Protein AF-A0A354CS64-F1 (afdb_monomer)

Secondary structure (DSSP, 8-state):
---S--HHHHHHHHS----TT-TTS-HHHHHHHHHHHTT-------

Nearest PDB structures (foldseek):
  7mfm-assembly1_G  TM=9.489E-01  e=3.554E-03  Bacillus subtilis
  6s6s-assembly1_C  TM=8.692E-01  e=3.443E-01  Azospirillum brasilense

Structure (mmCIF, N/CA/C/O backbone):
data_AF-A0A354CS64-F1
#
_entry.id   AF-A0A354CS64-F1
#
loop_
_atom_site.group_PDB
_atom_site.id
_atom_site.type_symbol
_atom_site.label_atom_id
_atom_site.label_alt_id
_atom_site.label_comp_id
_atom_site.label_asym_id
_atom_site.label_entity_id
_atom_site.label_seq_id
_atom_site.pdbx_PDB_ins_code
_atom_site.Cartn_x
_atom_site.Cartn_y
_atom_site.Cartn_z
_atom_site.occupancy
_atom_site.B_iso_or_equiv
_atom_site.auth_seq_id
_atom_site.auth_comp_id
_atom_site.auth_asym_id
_atom_site.auth_atom_id
_atom_site.pdbx_PDB_model_num
ATOM 1 N N . VAL A 1 1 ? 16.694 1.666 -18.586 1.00 53.00 1 VAL A N 1
ATOM 2 C CA . VAL A 1 1 ? 15.221 1.797 -18.505 1.00 53.00 1 VAL A CA 1
ATOM 3 C C . VAL A 1 1 ? 14.784 1.077 -17.245 1.00 53.00 1 VAL A C 1
ATOM 5 O O . VAL A 1 1 ? 15.021 -0.118 -17.156 1.0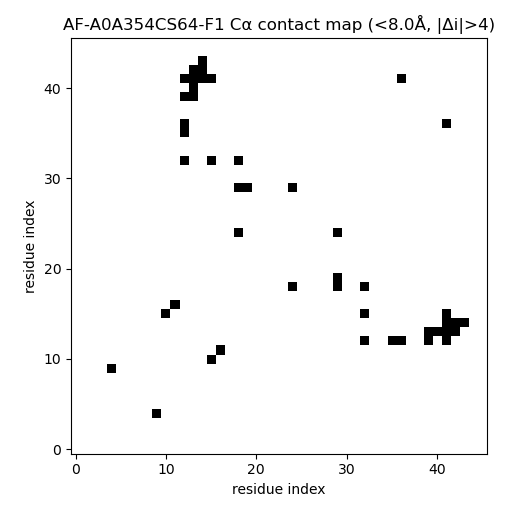0 53.00 1 VAL A O 1
ATOM 8 N N . MET A 1 2 ? 14.263 1.798 -16.247 1.00 67.69 2 MET A N 1
ATOM 9 C CA . MET A 1 2 ? 13.478 1.161 -15.179 1.00 67.69 2 MET A CA 1
ATOM 10 C C . MET A 1 2 ? 12.203 0.626 -15.836 1.00 67.69 2 MET A C 1
ATOM 12 O O . MET A 1 2 ? 11.702 1.295 -16.735 1.00 67.69 2 MET A O 1
ATOM 16 N N . SER A 1 3 ? 11.738 -0.563 -15.457 1.00 79.88 3 SER A N 1
ATOM 17 C CA . SER A 1 3 ? 10.801 -1.456 -16.171 1.00 79.88 3 SER A CA 1
ATOM 18 C C . SER A 1 3 ? 9.384 -0.928 -16.505 1.00 79.88 3 SER A C 1
ATOM 20 O O . SER A 1 3 ? 8.447 -1.713 -16.571 1.00 79.88 3 SER A O 1
ATOM 22 N N . GLY A 1 4 ? 9.196 0.375 -16.725 1.00 89.75 4 GLY A N 1
ATOM 23 C CA . GLY A 1 4 ? 7.921 1.009 -17.073 1.00 89.75 4 GLY A CA 1
ATOM 24 C C . GLY A 1 4 ? 7.055 1.395 -15.873 1.00 89.75 4 GLY A C 1
ATOM 25 O O . GLY A 1 4 ? 5.891 1.723 -16.059 1.00 89.75 4 GLY A O 1
ATOM 26 N N . MET A 1 5 ? 7.598 1.343 -14.653 1.00 89.44 5 MET A N 1
ATOM 27 C CA . MET A 1 5 ? 6.875 1.666 -13.424 1.00 89.44 5 MET A CA 1
ATOM 28 C C . MET A 1 5 ? 7.184 3.086 -12.955 1.00 89.44 5 MET A C 1
ATOM 30 O O . MET A 1 5 ? 8.351 3.446 -12.782 1.00 89.44 5 MET A O 1
ATOM 34 N N . ASP A 1 6 ? 6.134 3.865 -12.709 1.00 93.56 6 ASP A N 1
ATOM 35 C CA . ASP A 1 6 ? 6.262 5.196 -12.126 1.00 93.56 6 ASP A CA 1
ATOM 36 C C . ASP A 1 6 ? 6.807 5.111 -10.698 1.00 93.56 6 ASP A C 1
ATOM 38 O O . ASP A 1 6 ? 6.401 4.257 -9.909 1.00 93.56 6 ASP A O 1
ATOM 42 N N . LEU A 1 7 ? 7.704 6.032 -10.341 1.00 92.75 7 LEU A N 1
ATOM 43 C CA . LEU A 1 7 ? 8.352 6.035 -9.028 1.00 92.75 7 LEU A CA 1
ATOM 44 C C . LEU A 1 7 ? 7.352 6.051 -7.849 1.00 92.75 7 LEU A C 1
ATOM 46 O O . LEU A 1 7 ? 7.554 5.277 -6.917 1.00 92.75 7 LEU A O 1
ATOM 50 N N . PRO A 1 8 ? 6.256 6.840 -7.863 1.00 94.31 8 PRO A N 1
ATOM 51 C CA . PRO A 1 8 ? 5.259 6.788 -6.794 1.00 94.31 8 PRO A CA 1
ATOM 52 C C . PRO A 1 8 ? 4.586 5.420 -6.672 1.00 94.31 8 PRO A C 1
ATOM 54 O O . PRO A 1 8 ? 4.348 4.956 -5.560 1.00 94.31 8 PRO A O 1
ATOM 57 N N . LEU A 1 9 ? 4.307 4.759 -7.801 1.00 93.81 9 LEU A N 1
ATOM 58 C CA . LEU A 1 9 ? 3.749 3.410 -7.796 1.00 93.81 9 LEU A CA 1
ATOM 59 C C . LEU A 1 9 ? 4.749 2.428 -7.187 1.00 93.81 9 LEU A C 1
ATOM 61 O O . LEU A 1 9 ? 4.367 1.665 -6.306 1.00 93.81 9 LEU A O 1
ATOM 65 N N . ALA A 1 10 ? 6.018 2.499 -7.597 1.00 94.19 10 ALA 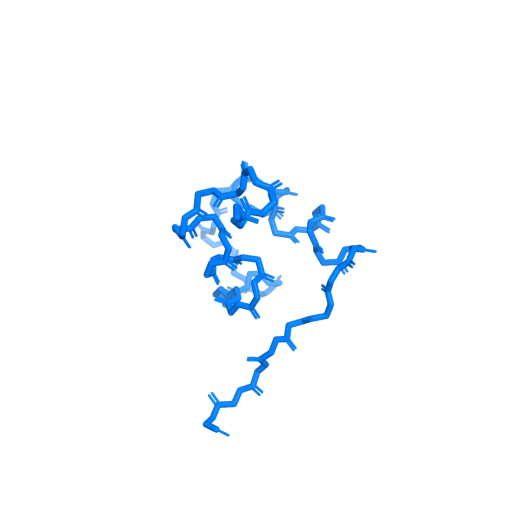A N 1
ATOM 66 C CA . ALA A 1 10 ? 7.079 1.659 -7.051 1.00 94.19 10 ALA A CA 1
ATOM 67 C C . ALA A 1 10 ? 7.168 1.786 -5.523 1.00 94.19 10 ALA A C 1
ATOM 69 O O . ALA A 1 10 ? 7.168 0.775 -4.832 1.00 94.19 10 ALA A O 1
ATOM 70 N N . VAL A 1 11 ? 7.151 3.013 -4.994 1.00 94.25 11 VAL A N 1
ATOM 71 C CA . VAL A 1 11 ? 7.192 3.254 -3.544 1.00 94.25 11 VAL A CA 1
ATOM 72 C C . VAL A 1 11 ? 5.957 2.691 -2.840 1.00 94.25 11 VAL A C 1
ATOM 74 O O . VAL A 1 11 ? 6.094 2.061 -1.799 1.00 94.25 11 VAL A O 1
ATOM 77 N N . MET A 1 12 ? 4.756 2.865 -3.400 1.00 94.44 12 MET A N 1
ATOM 78 C CA . MET A 1 12 ? 3.528 2.357 -2.775 1.00 94.44 12 MET A CA 1
ATOM 79 C C . MET A 1 12 ? 3.464 0.828 -2.713 1.00 94.44 12 MET A C 1
ATOM 81 O O . MET A 1 12 ? 2.829 0.302 -1.802 1.00 94.44 12 MET A O 1
ATOM 85 N N . ILE A 1 13 ? 4.064 0.118 -3.67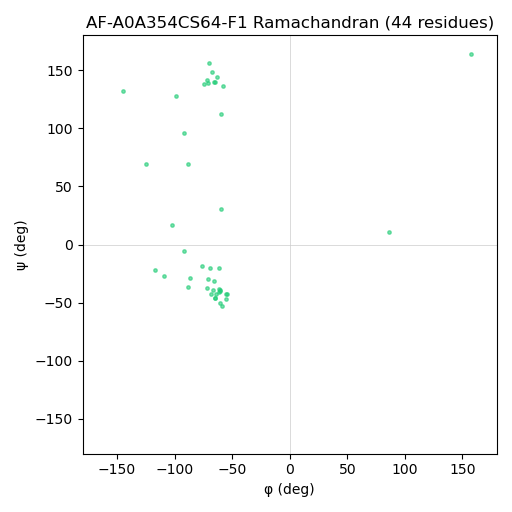4 1.00 94.56 13 ILE A N 1
ATOM 86 C CA . ILE A 1 13 ? 4.041 -1.352 -3.691 1.00 94.56 13 ILE A CA 1
ATOM 87 C C . ILE A 1 13 ? 5.173 -1.970 -2.867 1.00 94.56 13 ILE A C 1
ATOM 89 O O . ILE A 1 13 ? 4.998 -3.073 -2.362 1.00 94.56 13 ILE A O 1
ATOM 93 N N . THR A 1 14 ? 6.318 -1.289 -2.729 1.00 94.44 14 THR A N 1
ATOM 94 C CA . THR A 1 14 ? 7.445 -1.795 -1.931 1.00 94.44 14 THR A CA 1
ATOM 95 C C . THR A 1 14 ? 7.352 -1.377 -0.472 1.00 94.44 14 THR A C 1
ATOM 97 O O . THR A 1 14 ? 7.677 -2.172 0.398 1.00 94.44 14 THR A O 1
ATOM 100 N N . ILE A 1 15 ? 6.871 -0.169 -0.182 1.00 94.75 15 ILE A N 1
ATOM 101 C CA . ILE A 1 15 ? 6.699 0.361 1.177 1.00 94.75 15 ILE A CA 1
ATOM 102 C C . ILE A 1 15 ? 5.227 0.787 1.335 1.00 94.75 15 ILE A C 1
ATOM 104 O O . ILE A 1 15 ? 4.912 1.983 1.342 1.00 94.75 15 ILE A O 1
ATOM 108 N N . PRO A 1 16 ? 4.287 -0.178 1.374 1.00 94.69 16 PRO A N 1
ATOM 109 C CA . PRO A 1 16 ? 2.870 0.124 1.512 1.00 94.69 16 PRO A CA 1
ATOM 110 C C . PRO A 1 16 ? 2.565 0.705 2.896 1.00 94.69 16 PRO A C 1
ATOM 112 O O . PRO A 1 16 ? 3.168 0.331 3.900 1.00 94.69 16 PRO A O 1
ATOM 115 N N . GLU A 1 17 ? 1.572 1.590 2.971 1.00 93.19 17 GLU A N 1
ATOM 116 C CA . GLU A 1 17 ? 1.043 2.025 4.266 1.00 93.19 17 GLU A CA 1
ATOM 117 C C . GLU A 1 17 ? 0.271 0.872 4.945 1.00 93.19 17 GLU A C 1
ATOM 119 O O . GLU A 1 17 ? -0.267 0.007 4.251 1.00 93.19 17 GLU A O 1
ATOM 124 N N . PRO A 1 18 ? 0.123 0.861 6.280 1.00 93.31 18 PRO A N 1
ATOM 125 C CA . PRO A 1 18 ? -0.699 -0.134 6.966 1.00 93.31 18 PRO A CA 1
ATOM 126 C C . PRO A 1 18 ? -2.168 -0.093 6.502 1.00 93.31 18 PRO A C 1
ATOM 128 O O . PRO A 1 18 ? -2.901 0.862 6.776 1.00 93.31 18 PRO A O 1
ATOM 131 N N . TRP A 1 19 ? -2.607 -1.146 5.808 1.00 93.12 19 TRP A N 1
ATOM 132 C CA . TRP A 1 19 ? -3.931 -1.210 5.172 1.00 93.12 19 TRP A CA 1
ATOM 133 C C . TRP A 1 19 ? -4.846 -2.314 5.720 1.00 93.12 19 TRP A C 1
ATOM 135 O O . TRP A 1 19 ? -6.069 -2.208 5.602 1.00 93.12 19 TRP A O 1
ATOM 145 N N . ASP A 1 20 ? -4.291 -3.355 6.348 1.00 89.50 20 ASP A N 1
ATOM 146 C CA . ASP A 1 20 ? -5.071 -4.531 6.755 1.00 89.50 20 ASP A CA 1
ATOM 147 C C . ASP A 1 20 ? -6.064 -4.211 7.885 1.00 89.50 20 ASP A C 1
ATOM 149 O O . ASP A 1 20 ? -7.240 -4.540 7.794 1.00 89.50 20 ASP A O 1
ATOM 153 N N . ASN A 1 21 ? -5.656 -3.436 8.892 1.00 90.94 21 ASN A N 1
ATOM 154 C CA . ASN A 1 21 ? -6.519 -3.068 10.026 1.00 90.94 21 ASN A CA 1
ATOM 155 C C . ASN A 1 21 ? -7.093 -1.642 9.933 1.00 90.94 21 ASN A C 1
ATOM 157 O O . ASN A 1 21 ? -7.541 -1.080 10.931 1.00 90.94 21 ASN A O 1
ATOM 161 N N . ASN A 1 22 ? -7.060 -1.020 8.749 1.00 93.38 22 ASN A N 1
ATOM 162 C CA . ASN A 1 22 ? -7.558 0.341 8.567 1.00 93.38 22 ASN A CA 1
ATOM 163 C C . ASN A 1 22 ? -9.034 0.345 8.135 1.00 93.38 22 ASN A C 1
ATOM 165 O O . ASN A 1 22 ? -9.349 0.252 6.949 1.00 93.38 22 ASN A O 1
ATOM 169 N N . GLU A 1 23 ? -9.940 0.509 9.102 1.00 93.44 23 GLU A N 1
ATOM 170 C CA . GLU A 1 23 ? -11.395 0.551 8.871 1.00 93.44 23 GLU A CA 1
ATOM 171 C C . GLU A 1 23 ? -11.868 1.808 8.122 1.00 93.44 23 GLU A C 1
ATOM 173 O O . GLU A 1 23 ? -12.941 1.815 7.522 1.00 93.44 23 GLU A O 1
ATOM 178 N N . THR A 1 24 ? -11.067 2.876 8.133 1.00 96.06 24 THR A N 1
ATOM 179 C CA . THR A 1 24 ? -11.400 4.153 7.476 1.00 96.06 24 THR A CA 1
ATOM 180 C C . THR A 1 24 ? -10.887 4.250 6.040 1.00 96.06 24 THR A C 1
ATOM 182 O O . THR A 1 24 ? -11.180 5.219 5.336 1.00 96.06 24 THR A O 1
ATOM 185 N N . MET A 1 25 ? -10.115 3.258 5.587 1.00 96.38 25 MET A N 1
ATOM 186 C CA . MET A 1 25 ? -9.545 3.240 4.247 1.00 96.38 25 MET A CA 1
ATOM 187 C C . MET A 1 25 ? -10.630 3.005 3.194 1.00 96.38 25 MET A C 1
ATOM 18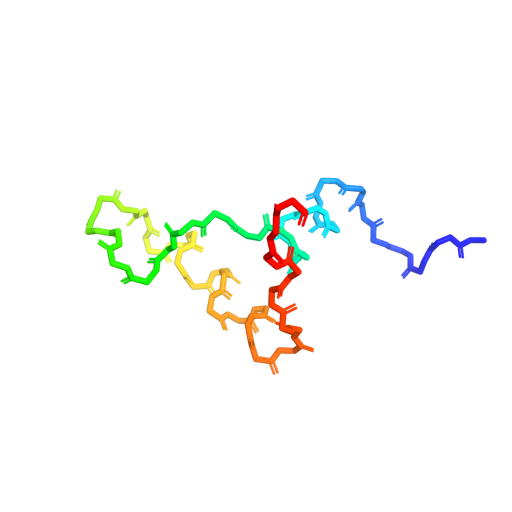9 O O . MET A 1 25 ? -11.515 2.163 3.347 1.00 96.38 25 MET A O 1
ATOM 193 N N . SER A 1 26 ? -10.544 3.726 2.074 1.00 97.44 26 SER A N 1
ATOM 194 C CA . SER A 1 26 ? -11.456 3.492 0.957 1.00 97.44 26 SER A CA 1
ATOM 195 C C . SER A 1 26 ? -11.264 2.086 0.382 1.00 97.44 26 SER A C 1
ATOM 197 O O . SER A 1 26 ? -10.141 1.586 0.270 1.00 97.44 26 SER A O 1
ATOM 199 N N . LYS A 1 27 ? -12.363 1.460 -0.055 1.00 95.62 27 LYS A N 1
ATOM 200 C CA . LYS A 1 27 ? -12.321 0.112 -0.642 1.00 95.62 27 LYS A CA 1
ATOM 201 C C . LYS A 1 27 ? -11.328 0.019 -1.806 1.00 95.62 27 LYS A C 1
ATOM 203 O O . LYS A 1 27 ? -10.554 -0.923 -1.865 1.00 95.62 27 LYS A O 1
ATOM 208 N N . ALA A 1 28 ? -11.308 1.021 -2.686 1.00 96.44 28 ALA A N 1
ATOM 209 C CA . ALA A 1 28 ? -10.410 1.046 -3.840 1.00 96.44 28 ALA A CA 1
ATOM 210 C C . ALA A 1 28 ? -8.925 1.018 -3.438 1.00 96.44 28 ALA A C 1
ATOM 212 O O . ALA A 1 28 ? -8.128 0.337 -4.078 1.00 96.44 28 ALA A O 1
ATOM 213 N N . LYS A 1 29 ? -8.554 1.724 -2.362 1.00 95.75 29 LYS A N 1
ATOM 214 C CA . LYS A 1 29 ? -7.175 1.739 -1.862 1.00 95.75 29 LYS A CA 1
ATOM 215 C C . LYS A 1 29 ? -6.805 0.403 -1.209 1.00 95.75 29 LYS A C 1
ATOM 217 O O . LYS A 1 29 ? -5.706 -0.100 -1.421 1.00 95.75 29 LYS A O 1
ATOM 222 N N . ARG A 1 30 ? -7.750 -0.216 -0.494 1.00 95.81 30 ARG A N 1
ATOM 223 C CA . ARG A 1 30 ? -7.568 -1.551 0.092 1.00 95.81 30 ARG A CA 1
ATOM 224 C C . ARG A 1 30 ? -7.402 -2.633 -0.976 1.00 95.81 30 ARG A C 1
ATOM 226 O O . ARG A 1 30 ? -6.469 -3.421 -0.890 1.00 95.81 30 ARG A O 1
ATOM 233 N N . ASP A 1 31 ? -8.254 -2.621 -2.003 1.00 96.50 31 ASP A N 1
ATOM 234 C CA . ASP A 1 31 ? -8.169 -3.547 -3.141 1.00 96.50 31 ASP A CA 1
ATOM 235 C C . ASP A 1 31 ? -6.823 -3.392 -3.878 1.00 96.50 31 ASP A C 1
ATOM 237 O O . ASP A 1 31 ? -6.203 -4.386 -4.256 1.00 96.50 31 ASP A O 1
ATOM 241 N N . PHE A 1 32 ? -6.345 -2.150 -4.042 1.00 96.00 32 PHE A N 1
ATOM 242 C CA . PHE A 1 32 ? -5.035 -1.852 -4.626 1.00 96.00 32 PHE A CA 1
ATOM 243 C C . PHE A 1 32 ? -3.894 -2.513 -3.838 1.00 96.00 32 PHE A C 1
ATOM 245 O O . PHE A 1 32 ? -3.105 -3.258 -4.422 1.00 96.00 32 PHE A O 1
ATOM 252 N N . TYR A 1 33 ? -3.820 -2.300 -2.521 1.00 96.00 33 TYR A N 1
ATOM 253 C CA . TYR A 1 33 ? -2.761 -2.904 -1.708 1.00 96.00 33 TYR A CA 1
ATOM 254 C C . TYR A 1 33 ? -2.875 -4.426 -1.634 1.00 96.00 33 TYR A C 1
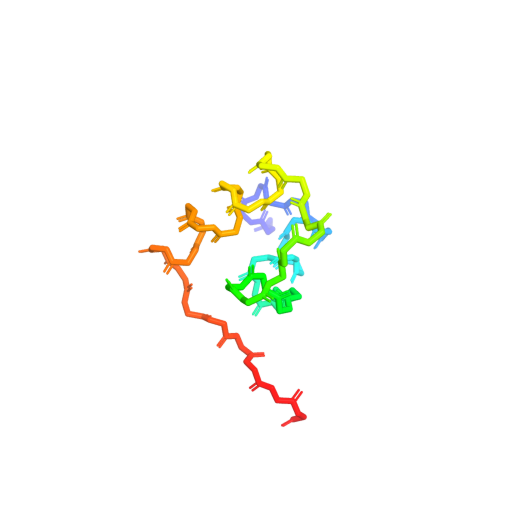ATOM 256 O O . TYR A 1 33 ? -1.862 -5.116 -1.736 1.00 96.00 33 TYR A O 1
ATOM 264 N N . GLN A 1 34 ? -4.095 -4.957 -1.530 1.00 95.06 34 GLN A N 1
ATOM 265 C CA . GLN A 1 34 ? -4.325 -6.396 -1.493 1.00 95.06 34 GLN A CA 1
ATOM 266 C C . GLN A 1 34 ? -3.843 -7.082 -2.776 1.00 95.06 34 GLN A C 1
ATOM 268 O O . GLN A 1 34 ? -3.227 -8.142 -2.699 1.00 95.06 34 GLN A O 1
ATOM 273 N N . TYR A 1 35 ? -4.079 -6.480 -3.945 1.00 96.12 35 TYR A N 1
ATOM 274 C CA . TYR A 1 35 ? -3.591 -7.009 -5.218 1.00 96.12 35 TYR A CA 1
ATOM 275 C C . TYR A 1 35 ? -2.060 -7.084 -5.252 1.00 96.12 35 TYR A C 1
ATOM 277 O O . TYR A 1 35 ? -1.503 -8.146 -5.535 1.00 96.12 35 TYR A O 1
ATOM 285 N N . TYR A 1 36 ? -1.368 -5.994 -4.912 1.00 95.75 36 TYR A N 1
ATOM 286 C CA . TYR A 1 36 ? 0.096 -5.963 -4.965 1.00 95.75 36 TYR A CA 1
ATOM 287 C C . TYR A 1 36 ? 0.763 -6.814 -3.883 1.00 95.75 36 TYR A C 1
ATOM 289 O O . TYR A 1 36 ? 1.807 -7.404 -4.155 1.00 95.75 36 TYR A O 1
ATOM 297 N N . ALA A 1 37 ? 0.124 -6.988 -2.724 1.00 94.62 37 ALA A N 1
ATOM 298 C CA . ALA A 1 37 ? 0.590 -7.903 -1.684 1.00 94.62 37 ALA A CA 1
ATOM 299 C C . ALA A 1 37 ? 0.634 -9.375 -2.146 1.00 94.62 37 ALA A C 1
ATOM 301 O O . ALA A 1 37 ? 1.361 -10.175 -1.567 1.00 94.62 37 ALA A O 1
ATOM 302 N N . THR A 1 38 ? -0.103 -9.750 -3.205 1.00 95.56 38 THR A N 1
ATOM 303 C CA . THR A 1 38 ? 0.008 -11.098 -3.805 1.00 95.56 38 THR A CA 1
ATOM 304 C C . THR A 1 38 ? 1.255 -11.282 -4.671 1.00 95.56 38 THR A C 1
ATOM 306 O O . THR A 1 38 ? 1.630 -12.414 -4.968 1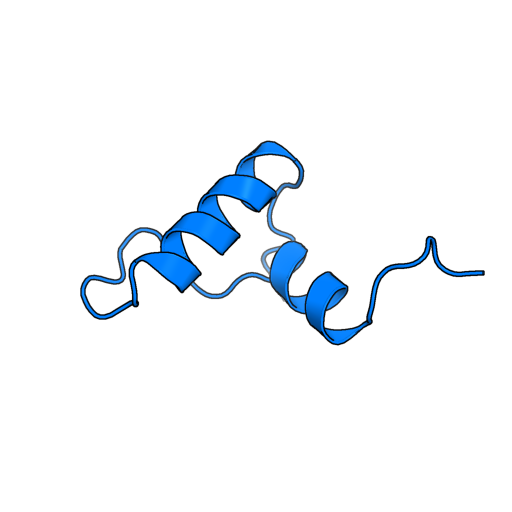.00 95.56 38 THR A O 1
ATOM 309 N N . MET A 1 39 ? 1.877 -10.183 -5.104 1.00 93.94 39 MET A N 1
ATOM 310 C CA . MET A 1 39 ? 2.990 -10.179 -6.058 1.00 93.94 39 MET A CA 1
ATOM 311 C C . MET A 1 39 ? 4.320 -9.802 -5.416 1.00 93.94 39 MET A C 1
ATOM 313 O O . MET A 1 39 ? 5.369 -10.174 -5.937 1.00 93.94 39 MET A O 1
ATOM 317 N N . MET A 1 40 ? 4.277 -9.027 -4.333 1.00 90.50 40 MET A N 1
ATOM 318 C CA . MET A 1 40 ? 5.453 -8.466 -3.687 1.00 90.50 40 MET A CA 1
ATOM 319 C C . MET A 1 40 ? 5.251 -8.421 -2.175 1.00 90.50 40 MET A C 1
ATOM 321 O O . MET A 1 40 ? 4.226 -7.946 -1.685 1.00 90.50 40 MET A O 1
ATOM 325 N N . GLU A 1 41 ? 6.257 -8.890 -1.446 1.00 92.62 41 GLU A N 1
ATOM 326 C CA . GLU A 1 41 ? 6.333 -8.722 0.000 1.00 92.62 41 GLU A CA 1
ATOM 327 C C . GLU A 1 41 ? 6.711 -7.272 0.361 1.00 92.62 41 GLU A C 1
ATOM 329 O O . GLU A 1 41 ? 7.577 -6.688 -0.299 1.00 92.62 41 GLU A O 1
ATOM 334 N N . PRO A 1 42 ? 6.083 -6.668 1.388 1.00 93.19 42 PRO A N 1
ATOM 335 C CA . PRO A 1 42 ? 6.471 -5.348 1.870 1.00 93.19 42 PRO A CA 1
ATOM 336 C C . PRO A 1 42 ? 7.934 -5.323 2.313 1.00 93.19 42 PRO A C 1
ATOM 338 O O . PRO A 1 42 ? 8.394 -6.205 3.038 1.00 93.19 42 PRO A O 1
ATOM 341 N N . TRP A 1 43 ? 8.652 -4.276 1.930 1.00 93.38 43 TRP A N 1
ATOM 342 C CA . TRP A 1 43 ? 9.993 -3.972 2.421 1.00 93.38 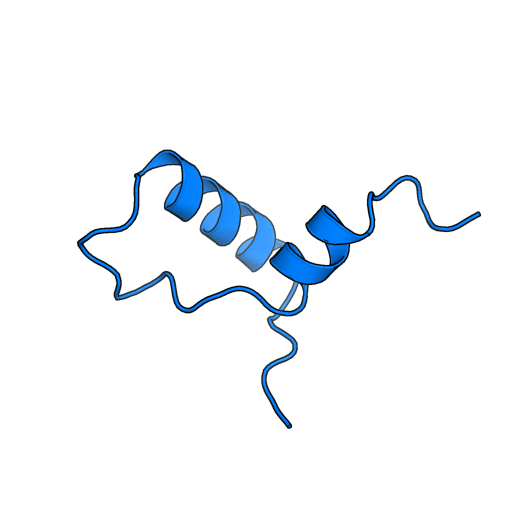43 TRP A CA 1
ATOM 343 C C . TRP A 1 43 ? 9.855 -3.119 3.682 1.00 93.38 43 TRP A C 1
ATOM 345 O O . TRP A 1 43 ? 10.093 -1.912 3.666 1.00 93.38 43 TRP A O 1
ATOM 355 N N . ASP A 1 44 ? 9.363 -3.744 4.750 1.00 84.81 44 ASP A N 1
ATOM 356 C CA . ASP A 1 44 ? 9.180 -3.096 6.051 1.00 84.81 44 ASP A CA 1
ATOM 357 C C . ASP A 1 44 ? 10.537 -2.839 6.744 1.00 84.81 44 ASP A C 1
ATOM 359 O O . ASP A 1 44 ? 11.443 -3.671 6.645 1.00 84.81 44 ASP A O 1
ATOM 363 N N . GLY A 1 45 ? 10.686 -1.696 7.432 1.00 8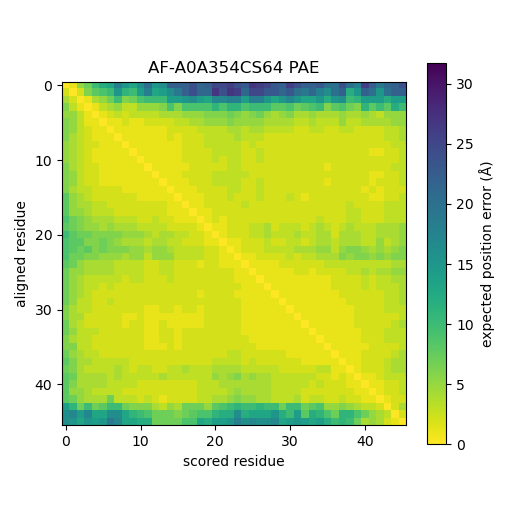4.69 45 GLY A N 1
ATOM 364 C CA . GLY A 1 45 ? 11.923 -1.313 8.138 1.00 84.69 45 GLY A CA 1
ATOM 365 C C . GLY A 1 45 ? 12.131 0.191 8.398 1.00 84.69 45 GLY A C 1
ATOM 366 O O . GLY A 1 45 ? 11.474 1.053 7.805 1.00 84.69 45 GLY A O 1
ATOM 367 N N . PRO A 1 46 ? 13.062 0.513 9.316 1.00 65.44 46 PRO A N 1
ATOM 368 C CA . PRO A 1 46 ? 14.365 1.078 8.959 1.00 65.44 46 PRO A CA 1
ATOM 369 C C . PRO A 1 46 ? 15.337 0.044 8.394 1.00 65.44 46 PRO A C 1
ATOM 371 O O . PRO A 1 46 ? 15.339 -1.098 8.906 1.00 65.44 46 PRO A O 1
#

pLDDT: mean 91.31, std 8.57, range [53.0, 97.44]

Radius of gyration: 11.4 Å; Cα contacts (8 Å, |Δi|>4): 23; chains: 1; bounding box: 28×18×28 Å

Mean predicted aligned error: 3.99 Å

Solvent-accessible surface area (backbone atoms only — not comparable to full-atom values): 3077 Å² total; per-residue (Å²): 130,78,95,81,70,54,67,71,58,52,46,48,54,37,54,54,74,89,52,91,87,44,86,86,58,55,66,71,60,45,53,51,53,57,56,45,56,77,78,39,74,68,64,79,77,134

Foldseek 3Di:
DPPPDDPVRVCCLQANDPQPPDPPDDPVSNVVNVVSVVVDPHPDDD

Sequence (46 aa):
VMSGMDLPLAVMITIPEPWDNNETM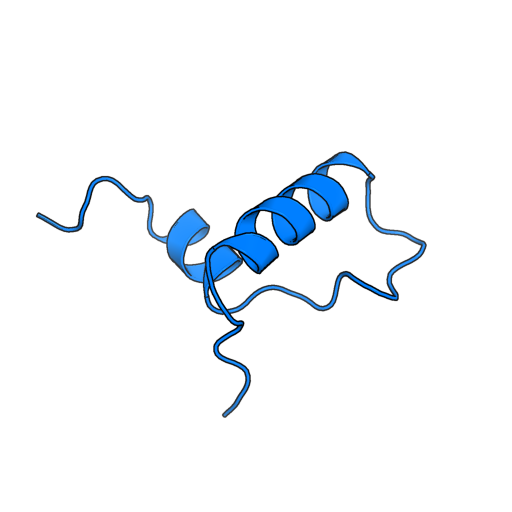SKAKRDFYQYYATMMEPWDGP